Protein AF-A0A257JA59-F1 (afdb_monomer_lite)

Secondary structure (DSSP, 8-state):
-EEEEEEEEEEBHHHHHHHHSEEEPTT-SS-EEES-HHHHHTT------SSTT-S-HHHHHHHEEEEEEEEEEEEEEEEEEEEEEEEE-STTPPEEEEEEEEEEEEEEEEEE--HHHHTT-BTTSPPPPPEEEEEEEEEEEEEEEEEEEESSSSSEEEEEEEEEEEEE-

Sequence (169 aa):
TTNTNIQQGNIARSRFINALTVEFVPGSTTQLRCVDAAARGAGCVPLNIFGTGLADPAALRYLAIQATNINTSELTNAVASINGELFTLGFGADDVGFAFGAEYRKMNSAFIPDTFLASGDVLGFNAGLPTTGGYDVKEVFGEVRVPVIEDGIVHALEFNGAFRFSDYS

Radius of gyration: 32.73 Å; chains: 1; bounding box: 51×24×101 Å

pLDDT: mean 93.01, std 6.07, range [68.94, 98.25]

Foldseek 3Di:
DKDKDKDWPWFFQVLVVQLQQWDDDVPDPPDIDRPDPVSVVLQRHHADPPDPPPGDVSNSVSGIDMWMKMKDKDKDKDKDKDWDFDAAPDQPWDTKIKMKIKMKMKMKMKIGTDPCLQVCRGPPHHRDDIDIDMKMKIKIKMKIKAWDDDDDVDHTDIDIDIDMDMDMD

Structure (mmCIF, N/CA/C/O backbone):
data_AF-A0A257JA59-F1
#
_entry.id   AF-A0A257JA59-F1
#
loop_
_atom_site.group_PDB
_atom_site.id
_atom_site.type_symbol
_atom_site.label_atom_id
_atom_site.label_alt_id
_atom_site.label_comp_id
_atom_site.label_asym_id
_atom_site.label_entity_id
_atom_site.label_seq_id
_atom_site.pdbx_PDB_ins_code
_atom_site.Cartn_x
_atom_site.Cartn_y
_atom_site.Cartn_z
_atom_site.occupancy
_atom_site.B_iso_or_equiv
_atom_site.auth_seq_id
_atom_site.auth_comp_id
_atom_site.auth_asym_id
_atom_site.auth_atom_id
_atom_site.pdbx_PDB_model_num
ATOM 1 N N . THR A 1 1 ? -2.594 9.250 7.435 1.00 82.75 1 THR A N 1
ATOM 2 C CA . THR A 1 1 ? -1.177 8.917 7.187 1.00 82.75 1 THR A CA 1
ATOM 3 C C . THR A 1 1 ? -1.000 8.434 5.767 1.00 82.75 1 THR A C 1
ATOM 5 O O . THR A 1 1 ? -1.755 7.591 5.303 1.00 82.75 1 THR A O 1
ATOM 8 N N . THR A 1 2 ? 0.006 8.964 5.079 1.00 87.56 2 THR A N 1
ATOM 9 C CA . THR A 1 2 ? 0.374 8.539 3.724 1.00 87.56 2 THR A CA 1
ATOM 10 C C . THR A 1 2 ? 1.762 7.929 3.785 1.00 87.56 2 THR A C 1
ATOM 12 O O . THR A 1 2 ? 2.676 8.536 4.339 1.00 87.56 2 THR A O 1
ATOM 15 N N . ASN A 1 3 ? 1.910 6.723 3.254 1.00 87.12 3 ASN A N 1
ATOM 16 C CA . ASN A 1 3 ? 3.173 6.016 3.139 1.00 87.12 3 ASN A CA 1
ATOM 17 C C . ASN A 1 3 ? 3.512 5.852 1.654 1.00 87.12 3 ASN A C 1
ATOM 19 O O . ASN A 1 3 ? 2.720 5.309 0.885 1.00 87.12 3 ASN A O 1
ATOM 23 N N . THR A 1 4 ? 4.692 6.315 1.259 1.00 91.69 4 THR A N 1
ATOM 24 C CA . THR A 1 4 ? 5.192 6.164 -0.108 1.00 91.69 4 THR A CA 1
ATOM 25 C C . THR A 1 4 ? 6.240 5.062 -0.127 1.00 91.69 4 THR A C 1
ATOM 27 O O . THR A 1 4 ? 7.297 5.190 0.490 1.00 91.69 4 THR A O 1
ATOM 30 N N . ASN A 1 5 ? 5.964 3.986 -0.857 1.00 89.38 5 ASN A N 1
ATOM 31 C CA . ASN A 1 5 ? 6.891 2.886 -1.063 1.00 89.38 5 ASN A CA 1
ATOM 32 C C . ASN A 1 5 ? 7.639 3.089 -2.383 1.00 89.38 5 ASN A C 1
ATOM 34 O O . ASN A 1 5 ? 7.064 2.974 -3.464 1.00 89.38 5 ASN A O 1
ATOM 38 N N . ILE A 1 6 ? 8.929 3.395 -2.279 1.00 90.81 6 ILE A N 1
ATOM 39 C CA . ILE A 1 6 ? 9.818 3.584 -3.422 1.00 90.81 6 ILE A CA 1
ATOM 40 C C . ILE A 1 6 ? 10.687 2.336 -3.561 1.00 90.81 6 ILE A C 1
ATOM 42 O O . ILE A 1 6 ? 11.454 2.011 -2.657 1.00 90.81 6 ILE A O 1
ATOM 46 N N . GLN A 1 7 ? 10.596 1.661 -4.703 1.00 87.06 7 GLN A N 1
ATOM 47 C CA . GLN A 1 7 ? 11.381 0.473 -5.023 1.00 87.06 7 GLN A CA 1
ATOM 48 C C . GLN A 1 7 ? 12.397 0.805 -6.110 1.00 87.06 7 GLN A C 1
ATOM 50 O O . GLN A 1 7 ? 12.046 1.266 -7.198 1.00 87.06 7 GLN A O 1
ATOM 55 N N . GLN A 1 8 ? 13.668 0.571 -5.802 1.00 88.69 8 GLN A N 1
ATOM 56 C CA . GLN A 1 8 ? 14.785 0.753 -6.722 1.00 88.69 8 GLN A CA 1
ATOM 57 C C . GLN A 1 8 ? 15.330 -0.604 -7.171 1.00 88.69 8 GLN A C 1
ATOM 59 O O . GLN A 1 8 ? 15.176 -1.604 -6.476 1.00 88.69 8 GLN A O 1
ATOM 64 N N . GLY A 1 9 ? 15.983 -0.630 -8.333 1.00 86.88 9 GLY A N 1
ATOM 65 C CA . GLY A 1 9 ? 16.565 -1.855 -8.897 1.00 86.88 9 GLY A CA 1
ATOM 66 C C . GLY A 1 9 ? 15.563 -2.750 -9.631 1.00 86.88 9 GLY A C 1
ATOM 67 O O . GLY A 1 9 ? 15.942 -3.811 -10.118 1.00 86.88 9 GLY A O 1
ATOM 68 N N . ASN A 1 10 ? 14.310 -2.312 -9.756 1.00 94.50 10 ASN A N 1
ATOM 69 C CA . ASN A 1 10 ? 13.307 -2.982 -10.572 1.00 94.50 10 ASN A CA 1
ATOM 70 C C . ASN A 1 10 ? 13.670 -2.890 -12.058 1.00 94.50 10 ASN A C 1
ATOM 72 O O . ASN A 1 10 ? 14.242 -1.896 -12.506 1.00 94.50 10 ASN A O 1
ATOM 76 N N . ILE A 1 11 ? 13.311 -3.915 -12.830 1.00 94.94 11 ILE A N 1
ATOM 77 C CA . ILE A 1 11 ? 13.548 -3.962 -14.276 1.00 94.94 11 ILE A CA 1
ATOM 78 C C . ILE A 1 11 ? 12.210 -3.919 -15.006 1.00 94.94 11 ILE A C 1
ATOM 80 O O . ILE A 1 11 ? 11.319 -4.715 -14.712 1.00 94.94 11 ILE A O 1
ATOM 84 N N . ALA A 1 12 ? 12.091 -3.022 -15.984 1.00 96.44 12 ALA A N 1
ATOM 85 C CA . ALA A 1 12 ? 10.930 -2.973 -16.864 1.00 96.44 12 ALA A CA 1
ATOM 86 C C . ALA A 1 12 ? 10.980 -4.094 -17.915 1.00 96.44 12 ALA A C 1
ATOM 88 O O . ALA A 1 12 ? 11.948 -4.209 -18.672 1.00 96.44 12 ALA A O 1
ATOM 89 N N . ARG A 1 13 ? 9.915 -4.889 -18.010 1.00 96.00 13 ARG A N 1
ATOM 90 C CA . ARG A 1 13 ? 9.728 -5.974 -18.977 1.00 96.00 13 ARG A CA 1
ATOM 91 C C . ARG A 1 13 ? 9.765 -5.443 -20.402 1.00 96.00 13 ARG A C 1
ATOM 93 O O . ARG A 1 13 ? 10.436 -6.020 -21.253 1.00 96.00 13 ARG A O 1
ATOM 100 N N . SER A 1 14 ? 9.070 -4.342 -20.655 1.00 96.06 14 SER A N 1
ATOM 101 C CA . SER A 1 14 ? 9.013 -3.644 -21.936 1.00 96.06 14 SER A CA 1
ATOM 102 C C . SER A 1 14 ? 10.410 -3.221 -22.396 1.00 96.06 14 SER A C 1
ATOM 104 O O . SER A 1 14 ? 10.840 -3.557 -23.499 1.00 96.06 14 SER A O 1
ATOM 106 N N . ARG A 1 15 ? 11.171 -2.566 -21.512 1.00 96.56 15 ARG A N 1
ATOM 107 C CA . ARG A 1 15 ? 12.551 -2.141 -21.774 1.00 96.56 15 ARG A CA 1
ATOM 108 C C . ARG A 1 15 ? 13.486 -3.329 -21.970 1.00 96.56 15 ARG A C 1
ATOM 110 O O . ARG A 1 15 ? 14.331 -3.290 -22.859 1.00 96.56 15 ARG A O 1
ATOM 117 N N . PHE A 1 16 ? 13.305 -4.398 -21.199 1.00 96.00 16 PHE A N 1
ATOM 118 C CA . PHE A 1 16 ? 14.065 -5.636 -21.352 1.00 96.00 16 PHE A CA 1
ATOM 119 C C . PHE A 1 16 ? 13.862 -6.274 -22.725 1.00 96.00 16 PHE A C 1
ATOM 121 O O . PHE A 1 16 ? 14.837 -6.567 -23.413 1.00 96.00 16 PHE A O 1
ATOM 128 N N . ILE A 1 17 ? 12.613 -6.406 -23.172 1.00 96.44 17 ILE A N 1
ATOM 129 C CA . ILE A 1 17 ? 12.298 -6.927 -24.508 1.00 96.44 17 ILE A CA 1
ATOM 130 C C . ILE A 1 17 ? 12.896 -6.025 -25.597 1.00 96.44 17 ILE A C 1
ATOM 132 O O . ILE A 1 17 ? 13.515 -6.534 -26.531 1.00 96.44 17 ILE A O 1
ATOM 136 N N . ASN A 1 18 ? 12.787 -4.700 -25.462 1.00 97.38 18 ASN A N 1
ATOM 137 C CA . ASN A 1 18 ? 13.362 -3.756 -26.425 1.00 97.38 18 ASN A CA 1
ATOM 138 C C . ASN A 1 18 ? 14.889 -3.870 -26.525 1.00 97.38 18 ASN A C 1
ATOM 140 O O . ASN A 1 18 ? 15.432 -3.824 -27.625 1.00 97.38 18 ASN A O 1
ATOM 144 N N . ALA A 1 19 ? 15.577 -4.049 -25.395 1.00 96.62 19 ALA A N 1
ATOM 145 C CA . ALA A 1 19 ? 17.033 -4.170 -25.353 1.00 96.62 19 ALA A CA 1
ATOM 146 C C . ALA A 1 19 ? 17.547 -5.507 -25.916 1.00 96.62 19 ALA A C 1
ATOM 148 O O . ALA A 1 19 ? 18.685 -5.574 -26.379 1.00 96.62 19 ALA A O 1
ATOM 149 N N . LEU A 1 20 ? 16.722 -6.560 -25.896 1.00 95.69 20 LEU A N 1
ATOM 150 C CA . LEU A 1 20 ? 17.019 -7.850 -26.531 1.00 95.69 20 LEU A CA 1
ATOM 151 C C . LEU A 1 20 ? 16.641 -7.895 -28.016 1.00 95.69 20 LEU A C 1
ATOM 153 O O . LEU A 1 20 ? 17.196 -8.689 -28.775 1.00 95.69 20 LEU A O 1
ATOM 157 N N . THR A 1 21 ? 15.698 -7.055 -28.439 1.00 96.62 21 THR A N 1
ATOM 158 C CA . THR A 1 21 ? 15.215 -7.010 -29.821 1.00 96.62 21 THR A CA 1
ATOM 159 C C . THR A 1 21 ? 16.078 -6.050 -30.634 1.00 96.62 21 THR A C 1
ATOM 161 O O . THR A 1 21 ? 15.811 -4.847 -30.707 1.00 96.62 21 THR A O 1
ATOM 164 N N . VAL A 1 22 ? 17.141 -6.586 -31.235 1.00 95.94 22 VAL A N 1
ATOM 165 C CA . VAL A 1 22 ? 18.207 -5.803 -31.878 1.00 95.94 22 VAL A CA 1
ATOM 166 C C . VAL A 1 22 ? 18.371 -6.123 -33.363 1.00 95.94 22 VAL A C 1
ATOM 168 O O . VAL A 1 22 ? 18.118 -7.237 -33.812 1.00 95.94 22 VAL A O 1
ATOM 171 N N . GLU A 1 23 ? 18.834 -5.134 -34.121 1.00 95.50 23 GLU A N 1
ATOM 172 C CA . GLU A 1 23 ? 19.224 -5.246 -35.527 1.00 95.50 23 GLU A CA 1
ATOM 173 C C . GLU A 1 23 ? 20.582 -4.579 -35.760 1.00 95.50 23 GLU A C 1
ATOM 175 O O . GLU A 1 23 ? 21.031 -3.750 -34.962 1.00 95.50 23 GLU A O 1
ATOM 180 N N . PHE A 1 24 ? 21.233 -4.903 -36.876 1.00 96.62 24 PHE A N 1
ATOM 181 C CA . PHE A 1 24 ? 22.422 -4.172 -37.292 1.00 96.62 24 PHE A CA 1
ATOM 182 C C . PHE A 1 24 ? 22.070 -2.741 -37.692 1.00 96.62 24 PHE A C 1
ATOM 184 O O . PHE A 1 24 ? 21.069 -2.478 -38.363 1.00 96.62 24 PHE A O 1
ATOM 191 N N . VAL A 1 25 ? 22.934 -1.801 -37.316 1.00 95.00 25 VAL A N 1
ATOM 192 C CA . VAL A 1 25 ? 22.886 -0.451 -37.876 1.00 95.00 25 VAL A CA 1
ATOM 193 C C . VAL A 1 25 ? 23.070 -0.561 -39.402 1.00 95.00 25 VAL A C 1
ATOM 195 O O . VAL A 1 25 ? 23.978 -1.270 -39.837 1.00 95.00 25 VAL A O 1
ATOM 198 N N . PRO A 1 26 ? 22.257 0.118 -40.236 1.00 94.44 26 PRO A N 1
ATOM 199 C CA . PRO A 1 26 ? 22.386 0.067 -41.688 1.00 94.44 26 PRO A CA 1
ATOM 200 C C . PRO A 1 26 ? 23.816 0.370 -42.143 1.00 94.44 26 PRO A C 1
ATOM 202 O O . PRO A 1 26 ? 24.377 1.405 -41.789 1.00 94.44 26 PRO A O 1
ATOM 205 N N . GLY A 1 27 ? 24.404 -0.547 -42.915 1.00 92.94 27 GLY A N 1
ATOM 206 C CA . GLY A 1 27 ? 25.790 -0.448 -43.384 1.00 92.94 27 GLY A CA 1
ATOM 207 C C . GLY A 1 27 ? 26.855 -0.922 -42.385 1.00 92.94 27 GLY A C 1
ATOM 208 O O . GLY A 1 27 ? 28.036 -0.888 -42.716 1.00 92.94 27 GLY A O 1
ATOM 209 N N . SER A 1 28 ? 26.469 -1.393 -41.196 1.00 93.06 28 SER A N 1
ATOM 210 C CA . SER A 1 28 ? 27.371 -2.008 -40.220 1.00 93.06 28 SER A CA 1
ATOM 211 C C . SER A 1 28 ? 27.168 -3.519 -40.143 1.00 93.06 28 SER A C 1
ATOM 213 O O . SER A 1 28 ? 26.048 -4.013 -40.227 1.00 93.06 28 SER A O 1
ATOM 215 N N . THR A 1 29 ? 28.256 -4.257 -39.929 1.00 90.31 29 THR A N 1
ATOM 216 C CA . THR A 1 29 ? 28.242 -5.701 -39.638 1.00 90.31 29 THR A CA 1
ATOM 217 C C . THR A 1 29 ? 28.578 -6.014 -38.180 1.00 90.31 29 THR A C 1
ATOM 219 O O . THR A 1 29 ? 28.624 -7.178 -37.795 1.00 90.31 29 THR A O 1
ATOM 222 N N . THR A 1 30 ? 28.844 -4.990 -37.363 1.00 90.25 30 THR A N 1
ATOM 223 C CA . THR A 1 30 ? 29.343 -5.149 -35.986 1.00 90.25 30 THR A CA 1
ATOM 224 C C . THR A 1 30 ? 28.584 -4.315 -34.962 1.00 90.25 30 THR A C 1
ATOM 226 O O . THR A 1 30 ? 28.594 -4.654 -33.783 1.00 90.25 30 THR A O 1
ATOM 229 N N . GLN A 1 31 ? 27.910 -3.241 -35.381 1.00 91.94 31 GLN A N 1
ATOM 230 C CA . GLN A 1 31 ? 27.138 -2.387 -34.484 1.00 91.94 31 GLN A CA 1
ATOM 231 C C . GLN A 1 31 ? 25.670 -2.791 -34.483 1.00 91.94 31 GLN A C 1
ATOM 233 O O . GLN A 1 31 ? 25.016 -2.818 -35.529 1.00 91.94 31 GLN A O 1
ATOM 238 N N . LEU A 1 32 ? 25.155 -3.049 -33.285 1.00 94.00 32 LEU A N 1
ATOM 239 C CA . LEU A 1 32 ? 23.753 -3.353 -33.039 1.00 94.00 32 LEU A CA 1
ATOM 240 C C . LEU A 1 32 ? 23.019 -2.116 -32.520 1.00 94.00 32 LEU A C 1
ATOM 242 O O . LEU A 1 32 ? 23.596 -1.266 -31.841 1.00 94.00 32 LEU A O 1
ATOM 246 N N . ARG A 1 33 ? 21.722 -2.043 -32.806 1.00 95.00 33 ARG A N 1
ATOM 247 C CA . ARG A 1 33 ? 20.785 -1.076 -32.228 1.00 95.00 33 ARG A CA 1
ATOM 248 C C . ARG A 1 33 ? 19.468 -1.767 -31.896 1.00 95.00 33 ARG A C 1
ATOM 250 O O . ARG A 1 33 ? 19.133 -2.768 -32.521 1.00 95.00 33 ARG A O 1
ATOM 257 N N . CYS A 1 34 ? 18.701 -1.220 -30.957 1.00 97.31 34 CYS A N 1
ATOM 258 C CA . CYS A 1 34 ? 17.333 -1.689 -30.734 1.00 97.31 34 CYS A CA 1
ATOM 259 C C . CYS A 1 34 ? 16.483 -1.446 -31.994 1.00 97.31 34 CYS A C 1
ATOM 261 O O . CYS A 1 34 ? 16.607 -0.393 -32.629 1.00 97.31 34 CYS A O 1
ATOM 263 N N . VAL A 1 35 ? 15.623 -2.403 -32.346 1.00 97.75 35 VAL A N 1
ATOM 264 C CA . VAL A 1 35 ? 14.777 -2.330 -33.553 1.00 97.75 35 VAL A CA 1
ATOM 265 C C . VAL A 1 35 ? 13.788 -1.165 -33.457 1.00 97.75 35 VAL A C 1
ATOM 267 O O . VAL A 1 35 ? 13.700 -0.327 -34.359 1.00 97.75 35 VAL A O 1
ATOM 270 N N . ASP A 1 36 ? 13.080 -1.066 -32.331 1.00 97.00 36 ASP A N 1
ATOM 271 C CA . ASP A 1 36 ? 12.036 -0.064 -32.131 1.00 97.00 36 ASP A CA 1
ATOM 272 C C . ASP A 1 36 ? 12.611 1.366 -32.083 1.00 97.00 36 ASP A C 1
ATOM 274 O O . ASP A 1 36 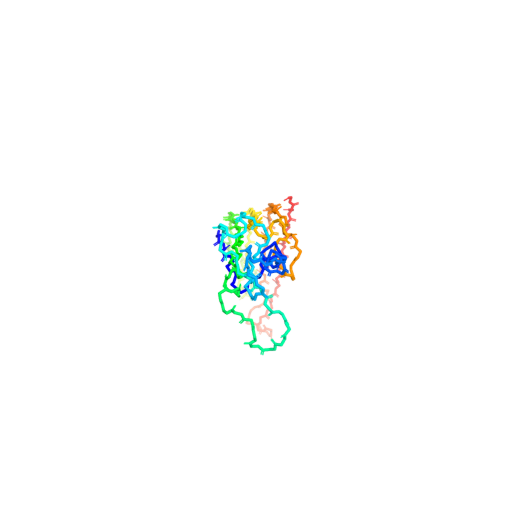? 13.514 1.693 -31.304 1.00 97.00 36 ASP A O 1
ATOM 278 N N . ALA A 1 37 ? 12.092 2.239 -32.950 1.00 95.75 37 ALA A N 1
ATOM 279 C CA . ALA A 1 37 ? 12.563 3.614 -33.072 1.00 95.75 37 ALA A CA 1
ATOM 280 C C . ALA A 1 37 ? 12.203 4.483 -31.855 1.00 95.75 37 ALA A C 1
ATOM 282 O O . ALA A 1 37 ? 13.002 5.339 -31.470 1.00 95.75 37 ALA A O 1
ATOM 283 N N . ALA A 1 38 ? 11.042 4.258 -31.234 1.00 96.75 38 ALA A N 1
ATOM 284 C CA . ALA A 1 38 ? 10.624 4.980 -30.037 1.00 96.75 38 ALA A CA 1
ATOM 285 C C . ALA A 1 38 ? 11.458 4.551 -28.823 1.00 96.75 38 ALA A C 1
ATOM 287 O O . ALA A 1 38 ? 11.905 5.401 -28.056 1.00 96.75 38 ALA A O 1
ATOM 288 N N . ALA A 1 39 ? 11.767 3.258 -28.693 1.00 96.19 39 ALA A N 1
ATOM 289 C CA . ALA A 1 39 ? 12.664 2.734 -27.673 1.00 96.19 39 ALA A CA 1
ATOM 290 C C . ALA A 1 39 ? 14.066 3.338 -27.806 1.00 96.19 39 ALA A C 1
ATOM 292 O O . ALA A 1 39 ? 14.644 3.757 -26.804 1.00 96.19 39 ALA A O 1
ATOM 293 N N . ARG A 1 40 ? 14.595 3.457 -29.034 1.00 95.88 40 ARG A N 1
ATOM 294 C CA . ARG A 1 40 ? 15.852 4.183 -29.294 1.00 95.88 40 ARG A CA 1
ATOM 295 C C . ARG A 1 40 ? 15.766 5.646 -28.858 1.00 95.88 40 ARG A C 1
ATOM 297 O O . ARG A 1 40 ? 16.666 6.116 -28.169 1.00 95.88 40 ARG A O 1
ATOM 304 N N . GLY A 1 41 ? 14.679 6.340 -29.200 1.00 95.75 41 GLY A N 1
ATOM 305 C CA . GLY A 1 41 ? 14.422 7.713 -28.745 1.00 95.75 41 GLY A CA 1
ATOM 306 C C . GLY A 1 41 ? 14.330 7.846 -27.219 1.00 95.75 41 GLY A C 1
ATOM 307 O O . GLY A 1 41 ? 14.731 8.864 -26.666 1.00 95.75 41 GLY A O 1
ATOM 308 N N . ALA A 1 42 ? 13.879 6.793 -26.536 1.00 94.62 42 ALA A N 1
ATOM 309 C CA . ALA A 1 42 ? 13.820 6.688 -25.080 1.00 94.62 42 ALA A CA 1
ATOM 310 C C . ALA A 1 42 ? 15.127 6.177 -24.431 1.00 94.62 42 ALA A C 1
ATOM 312 O O . ALA A 1 42 ? 15.141 5.897 -23.233 1.00 94.62 42 ALA A O 1
ATOM 313 N N . GLY A 1 43 ? 16.219 6.040 -25.195 1.00 95.38 43 GLY A N 1
ATOM 314 C CA . GLY A 1 43 ? 17.540 5.662 -24.679 1.00 95.38 43 GLY A CA 1
ATOM 315 C C . GLY A 1 43 ? 17.834 4.159 -24.638 1.00 95.38 43 GLY A C 1
ATOM 316 O O . GLY A 1 43 ? 18.685 3.741 -23.857 1.00 95.38 43 GLY A O 1
ATOM 317 N N . CYS A 1 44 ? 17.151 3.340 -25.444 1.00 97.25 44 CYS A N 1
ATOM 318 C CA . CYS A 1 44 ? 17.419 1.902 -25.523 1.00 97.25 44 CYS A CA 1
ATOM 319 C C . CYS A 1 44 ? 18.849 1.605 -25.989 1.00 97.25 44 CYS A C 1
ATOM 321 O O . CYS A 1 44 ? 19.290 2.095 -27.032 1.00 97.25 44 CYS A O 1
ATOM 323 N N . VAL A 1 45 ? 19.535 0.745 -25.236 1.00 96.00 45 VAL A N 1
ATOM 324 C CA . VAL A 1 45 ? 20.867 0.221 -25.555 1.00 96.00 45 VAL A CA 1
ATOM 325 C C . VAL A 1 45 ? 20.775 -1.307 -25.644 1.00 96.00 45 VAL A C 1
ATOM 327 O O . VAL A 1 45 ? 20.197 -1.910 -24.736 1.00 96.00 45 VAL A O 1
ATOM 330 N N . PRO A 1 46 ? 21.321 -1.939 -26.703 1.00 95.56 46 PRO A N 1
ATOM 331 C CA . PRO A 1 46 ? 21.397 -3.394 -26.820 1.00 95.56 46 PRO A CA 1
ATOM 332 C C . PRO A 1 46 ? 21.951 -4.070 -25.562 1.00 95.56 46 PRO A C 1
ATOM 334 O O . PRO A 1 46 ? 23.016 -3.699 -25.066 1.00 95.56 46 PRO A O 1
ATOM 337 N N . LEU A 1 47 ? 21.249 -5.089 -25.067 1.00 95.06 47 LEU A N 1
ATOM 338 C CA . LEU A 1 47 ? 21.672 -5.870 -23.908 1.00 95.06 47 LEU A CA 1
ATOM 339 C C . LEU A 1 47 ? 22.337 -7.173 -24.354 1.00 95.06 47 LEU A C 1
ATOM 341 O O . LEU A 1 47 ? 21.710 -8.008 -25.004 1.00 95.06 47 LEU A O 1
ATOM 345 N N . ASN A 1 48 ? 23.579 -7.393 -23.922 1.00 92.12 48 ASN A N 1
ATOM 346 C CA . ASN A 1 48 ? 24.207 -8.708 -23.998 1.00 92.12 48 ASN A CA 1
ATOM 347 C C . ASN A 1 48 ? 23.922 -9.507 -22.717 1.00 92.12 48 ASN A C 1
ATOM 349 O O . ASN A 1 48 ? 24.372 -9.130 -21.636 1.00 92.12 48 ASN A O 1
ATOM 353 N N . ILE A 1 49 ? 23.193 -10.615 -22.849 1.00 90.69 49 ILE A N 1
ATOM 354 C CA . ILE A 1 49 ? 22.853 -11.525 -21.740 1.00 90.69 49 ILE A CA 1
ATOM 355 C C . ILE A 1 49 ? 23.800 -12.724 -21.623 1.00 90.69 49 ILE A C 1
ATOM 357 O O . ILE A 1 49 ? 23.705 -13.498 -20.671 1.00 90.69 49 ILE A O 1
ATOM 361 N N . PHE A 1 50 ? 24.698 -12.911 -22.589 1.00 89.12 50 PHE A N 1
ATOM 362 C CA . PHE A 1 50 ? 25.566 -14.078 -22.656 1.00 89.12 50 PHE A CA 1
ATOM 363 C C . PHE A 1 50 ? 26.899 -13.772 -21.985 1.00 89.12 50 PHE A C 1
ATOM 365 O O . PHE A 1 50 ? 27.812 -13.252 -22.616 1.00 89.12 50 PHE A O 1
ATOM 372 N N . GLY A 1 51 ? 27.006 -14.128 -20.706 1.00 81.25 51 GLY A N 1
ATOM 373 C CA . GLY A 1 51 ? 28.242 -14.041 -19.930 1.00 81.25 51 GLY A CA 1
ATOM 374 C C . GLY A 1 51 ? 28.215 -12.954 -18.858 1.00 81.25 51 GLY A C 1
ATOM 375 O O . GLY A 1 51 ? 27.747 -11.833 -19.061 1.00 81.25 51 GLY A O 1
ATOM 376 N N . THR A 1 52 ? 28.735 -13.298 -17.684 1.00 82.62 52 THR A N 1
ATOM 377 C CA . THR A 1 52 ? 28.790 -12.400 -16.528 1.00 82.62 52 THR A CA 1
ATOM 378 C C . THR A 1 52 ? 29.722 -11.222 -16.802 1.00 82.62 52 THR A C 1
ATOM 380 O O . THR A 1 52 ? 30.846 -11.408 -17.259 1.00 82.62 52 THR A O 1
ATOM 383 N N . GLY A 1 53 ? 29.265 -10.004 -16.504 1.00 81.44 53 GLY A N 1
ATOM 384 C CA . GLY A 1 53 ? 30.061 -8.781 -16.663 1.00 81.44 53 GLY A CA 1
ATOM 385 C C . GLY A 1 53 ? 30.182 -8.264 -18.101 1.00 81.44 53 GLY A C 1
ATOM 386 O O . GLY A 1 53 ? 30.831 -7.246 -18.312 1.00 81.44 53 GLY A O 1
ATOM 387 N N . LEU A 1 54 ? 29.546 -8.924 -19.077 1.00 85.00 54 LEU A N 1
ATOM 38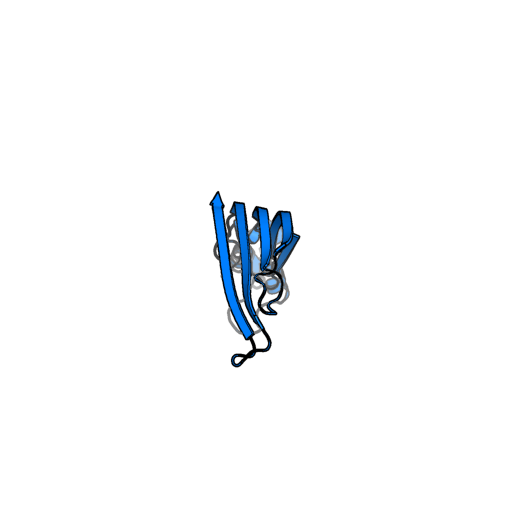8 C CA . LEU A 1 54 ? 29.542 -8.485 -20.478 1.00 85.00 54 LEU A CA 1
ATOM 389 C C . LEU A 1 54 ? 28.376 -7.545 -20.822 1.00 85.00 54 LEU A C 1
ATOM 391 O O . LEU A 1 54 ? 28.328 -7.007 -21.928 1.00 85.00 54 LEU A O 1
ATOM 395 N N . ALA A 1 55 ? 27.440 -7.344 -19.892 1.00 89.25 55 ALA A N 1
ATOM 396 C CA . ALA A 1 55 ? 26.344 -6.399 -20.054 1.00 89.25 55 ALA A CA 1
ATOM 397 C C . ALA A 1 55 ? 26.849 -4.956 -19.908 1.00 89.25 55 ALA A C 1
ATOM 399 O O . ALA A 1 55 ? 27.453 -4.598 -18.896 1.00 89.25 55 ALA A O 1
ATOM 400 N N . ASP A 1 56 ? 26.553 -4.120 -20.903 1.00 91.31 56 ASP A N 1
ATOM 401 C CA . ASP A 1 56 ? 26.865 -2.693 -20.864 1.00 91.31 56 ASP A CA 1
ATOM 402 C C . ASP A 1 56 ? 26.116 -2.011 -19.694 1.00 91.31 56 ASP A C 1
ATOM 404 O O . ASP A 1 56 ? 24.882 -2.105 -19.616 1.00 91.31 56 ASP A O 1
ATOM 408 N N . PRO A 1 57 ? 26.807 -1.279 -18.798 1.00 92.31 57 PRO A N 1
ATOM 409 C CA . PRO A 1 57 ? 26.166 -0.484 -17.752 1.00 92.31 57 PRO A CA 1
ATOM 410 C C . PRO A 1 57 ? 25.099 0.498 -18.267 1.00 92.31 57 PRO A C 1
ATOM 412 O O . PRO A 1 57 ? 24.151 0.816 -17.548 1.00 92.31 57 PRO A O 1
ATOM 415 N N . ALA A 1 58 ? 25.218 1.002 -19.498 1.00 93.19 58 ALA A N 1
ATOM 416 C CA . ALA A 1 58 ? 24.204 1.841 -20.128 1.00 93.19 58 ALA A CA 1
ATOM 417 C C . ALA A 1 58 ? 22.914 1.064 -20.433 1.00 93.19 58 ALA A C 1
ATOM 419 O O . ALA A 1 58 ? 21.832 1.580 -20.152 1.00 93.19 58 ALA A O 1
ATOM 420 N N . ALA A 1 59 ? 23.019 -0.183 -20.905 1.00 94.12 59 ALA A N 1
ATOM 421 C CA . ALA A 1 59 ? 21.863 -1.063 -21.065 1.00 94.12 59 ALA A CA 1
ATOM 422 C C . ALA A 1 59 ? 21.215 -1.348 -19.707 1.00 94.12 59 ALA A C 1
ATOM 424 O O . ALA A 1 59 ? 20.014 -1.154 -19.556 1.00 94.12 59 ALA A O 1
ATOM 425 N N . LEU A 1 60 ? 21.999 -1.682 -18.678 1.00 93.56 60 LEU A N 1
ATOM 426 C CA . LEU A 1 60 ? 21.465 -1.918 -17.330 1.00 93.56 60 LEU A CA 1
ATOM 427 C C . LEU A 1 60 ? 20.723 -0.697 -16.759 1.00 93.56 60 LEU A C 1
ATOM 429 O O . LEU A 1 60 ? 19.654 -0.848 -16.171 1.00 93.56 60 LEU A O 1
ATOM 433 N N . ARG A 1 61 ? 21.237 0.520 -16.978 1.00 94.50 61 ARG A N 1
ATOM 434 C CA . ARG A 1 61 ? 20.550 1.761 -16.575 1.00 94.50 61 ARG A CA 1
ATOM 435 C C . ARG A 1 61 ? 19.259 2.010 -17.348 1.00 94.50 61 ARG A C 1
ATOM 437 O O . ARG A 1 61 ? 18.310 2.507 -16.757 1.00 94.50 61 ARG A O 1
ATOM 444 N N . TYR A 1 62 ? 19.213 1.677 -18.638 1.00 94.88 62 TYR A N 1
ATOM 445 C CA . TYR A 1 62 ? 17.983 1.776 -19.427 1.00 94.88 62 TYR A CA 1
ATOM 446 C C . TYR A 1 62 ? 16.899 0.844 -18.872 1.00 94.88 62 TYR A C 1
ATOM 448 O O . TYR A 1 62 ? 15.751 1.251 -18.706 1.00 94.88 62 TYR A O 1
ATOM 456 N N . LEU A 1 63 ? 17.275 -0.390 -18.540 1.00 95.38 63 LEU A N 1
ATOM 457 C CA . LEU A 1 63 ? 16.377 -1.409 -17.996 1.00 95.38 63 LEU A CA 1
ATOM 458 C C . LEU A 1 63 ? 15.829 -1.0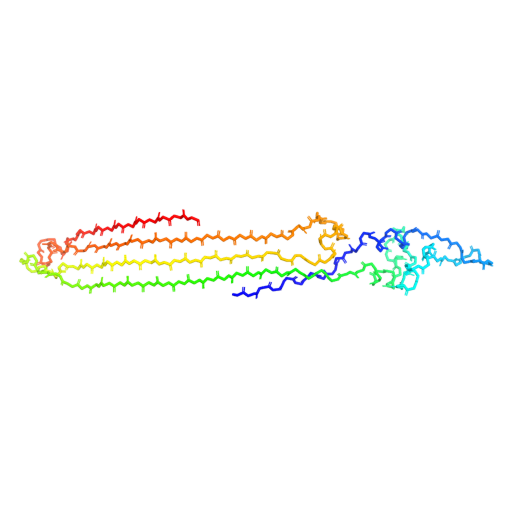53 -16.613 1.00 95.38 63 LEU A C 1
ATOM 460 O O . LEU A 1 63 ? 14.673 -1.364 -16.316 1.00 95.38 63 LEU A O 1
ATOM 464 N N . ALA A 1 64 ? 16.663 -0.420 -15.788 1.00 94.94 64 ALA A N 1
ATOM 465 C CA . ALA A 1 64 ? 16.317 -0.046 -14.431 1.00 94.94 64 ALA A CA 1
ATOM 466 C C . ALA A 1 64 ? 15.189 0.996 -14.403 1.00 94.94 64 ALA A C 1
ATOM 468 O O . ALA A 1 64 ? 15.222 2.029 -15.078 1.00 94.94 64 ALA A O 1
ATOM 469 N N . ILE A 1 65 ? 14.196 0.724 -13.567 1.00 94.56 65 ILE A N 1
ATOM 470 C CA . ILE A 1 65 ? 13.094 1.620 -13.246 1.00 94.56 65 ILE A CA 1
ATOM 471 C C . ILE A 1 65 ? 12.995 1.797 -11.735 1.00 94.56 65 ILE A C 1
ATOM 473 O O . ILE A 1 65 ? 13.465 0.977 -10.943 1.00 94.56 65 ILE A O 1
ATOM 477 N N . GLN A 1 66 ? 12.356 2.891 -11.345 1.00 93.75 66 GLN A N 1
ATOM 478 C CA . GLN A 1 66 ? 11.989 3.161 -9.968 1.00 93.75 66 GLN A CA 1
ATOM 479 C C . GLN A 1 66 ? 10.473 3.053 -9.867 1.00 93.75 66 GLN A C 1
ATOM 481 O O . GLN A 1 66 ? 9.771 3.925 -10.377 1.00 93.75 66 GLN A O 1
ATOM 486 N N . ALA A 1 67 ? 9.985 1.984 -9.237 1.00 92.81 67 ALA A N 1
ATOM 487 C CA . ALA A 1 67 ? 8.554 1.829 -9.023 1.00 92.81 67 ALA A CA 1
ATOM 488 C C . ALA A 1 67 ? 8.142 2.576 -7.746 1.00 92.81 67 ALA A C 1
ATOM 490 O O . ALA A 1 67 ? 8.792 2.424 -6.710 1.00 92.81 67 ALA A O 1
ATOM 491 N N . THR A 1 68 ? 7.096 3.394 -7.804 1.00 93.88 68 THR A N 1
ATOM 492 C CA . THR A 1 68 ? 6.637 4.222 -6.678 1.00 93.88 68 THR A CA 1
ATOM 493 C C . THR A 1 68 ? 5.169 3.973 -6.377 1.00 93.88 68 THR A C 1
ATOM 495 O O . THR A 1 68 ? 4.290 4.508 -7.037 1.00 93.88 68 THR A O 1
ATOM 498 N N . ASN A 1 69 ? 4.887 3.211 -5.330 1.00 94.31 69 ASN A N 1
ATOM 499 C CA . ASN A 1 69 ? 3.517 2.900 -4.935 1.00 94.31 69 ASN A CA 1
ATOM 500 C C . ASN A 1 69 ? 3.132 3.704 -3.694 1.00 94.31 69 ASN A C 1
ATOM 502 O O . ASN A 1 69 ? 3.937 3.869 -2.776 1.00 94.31 69 ASN A O 1
ATOM 506 N N . ILE A 1 70 ? 1.898 4.191 -3.640 1.00 95.31 70 ILE A N 1
ATOM 507 C CA . ILE A 1 70 ? 1.401 5.009 -2.532 1.00 95.31 70 ILE A CA 1
ATOM 508 C C . ILE A 1 70 ? 0.367 4.203 -1.754 1.00 95.31 70 ILE A C 1
ATOM 510 O O . ILE A 1 70 ? -0.567 3.655 -2.327 1.00 95.31 70 ILE A O 1
ATOM 514 N N . ASN A 1 71 ? 0.524 4.157 -0.436 1.00 95.50 71 ASN A N 1
ATOM 515 C CA . ASN A 1 71 ? -0.470 3.633 0.487 1.00 95.50 71 ASN A CA 1
ATOM 516 C C . ASN A 1 71 ? -1.002 4.779 1.342 1.00 95.50 71 ASN A C 1
ATOM 518 O O . ASN A 1 71 ? -0.230 5.489 1.988 1.00 95.50 71 ASN A O 1
ATOM 522 N N . THR A 1 72 ? -2.313 4.956 1.387 1.00 95.88 72 THR A N 1
ATOM 523 C CA . THR A 1 72 ? -2.960 5.888 2.311 1.00 95.88 72 THR A CA 1
ATOM 524 C C . THR A 1 72 ? -3.713 5.108 3.380 1.00 95.88 72 THR A C 1
ATOM 526 O O . THR A 1 72 ? -4.274 4.041 3.132 1.00 95.88 72 THR A O 1
ATOM 529 N N . SER A 1 73 ? -3.695 5.632 4.600 1.00 95.75 73 SER A N 1
ATOM 530 C CA . SER A 1 73 ? -4.476 5.140 5.729 1.00 95.75 73 SER A CA 1
ATOM 531 C C . SER A 1 73 ? -5.010 6.341 6.489 1.00 95.75 73 SER A C 1
ATOM 533 O O . SER A 1 73 ? -4.246 7.198 6.923 1.00 95.75 73 SER A O 1
ATOM 535 N N . GLU A 1 74 ? -6.313 6.411 6.683 1.00 96.00 74 GLU A N 1
ATOM 536 C CA . GLU A 1 74 ? -6.970 7.481 7.425 1.00 96.00 74 GLU A CA 1
ATOM 537 C C . GLU A 1 74 ? -7.735 6.871 8.588 1.00 96.00 74 GLU A C 1
ATOM 539 O O . GLU A 1 74 ? -8.453 5.890 8.409 1.00 96.00 74 GLU A O 1
ATOM 544 N N . LEU A 1 75 ? -7.551 7.445 9.776 1.00 96.38 75 LEU A N 1
ATOM 545 C CA . LEU A 1 75 ? -8.219 7.023 10.997 1.00 96.38 75 LEU A CA 1
ATOM 546 C C . LEU A 1 75 ? -8.931 8.229 11.598 1.00 96.38 75 LEU A C 1
ATOM 548 O O . LEU A 1 75 ? -8.303 9.246 11.886 1.00 96.38 75 LEU A O 1
ATOM 552 N N . THR A 1 76 ? -10.234 8.102 11.804 1.00 96.69 76 THR A N 1
ATOM 553 C CA . THR A 1 76 ? -11.011 9.009 12.650 1.00 96.69 76 THR A CA 1
ATOM 554 C C . THR A 1 76 ? -11.428 8.232 13.882 1.00 96.69 76 THR A C 1
ATOM 556 O O . THR A 1 76 ? -12.041 7.177 13.744 1.00 96.69 76 THR A O 1
ATOM 559 N N . ASN A 1 77 ? -11.079 8.731 15.066 1.00 97.50 77 ASN A N 1
ATOM 560 C CA . ASN A 1 77 ? -11.483 8.121 16.325 1.00 97.50 77 ASN A CA 1
ATOM 561 C C . ASN A 1 77 ? -12.102 9.173 17.245 1.00 97.50 77 ASN A C 1
ATOM 563 O O . ASN A 1 77 ? -11.530 10.249 17.429 1.00 97.50 77 ASN A O 1
ATOM 567 N N . ALA A 1 78 ? -13.258 8.850 17.808 1.00 97.88 78 ALA A N 1
ATOM 568 C CA . ALA A 1 78 ? -13.943 9.643 18.810 1.00 97.88 78 ALA A CA 1
ATOM 569 C C . ALA A 1 78 ? -14.348 8.724 19.962 1.00 97.88 78 ALA A C 1
ATOM 571 O O . ALA A 1 78 ? -15.093 7.767 19.765 1.00 97.88 78 ALA A O 1
ATOM 572 N N . VAL A 1 79 ? -13.866 9.036 21.164 1.00 97.88 79 VAL A N 1
ATOM 573 C CA . VAL A 1 79 ? -14.143 8.266 22.378 1.00 97.88 79 VAL A CA 1
ATOM 574 C C . VAL A 1 79 ? -14.767 9.193 23.408 1.00 97.88 79 VAL A C 1
ATOM 576 O O . VAL A 1 79 ? -14.272 10.298 23.635 1.00 97.88 79 VAL A O 1
ATOM 579 N N . ALA A 1 80 ? -15.841 8.731 24.035 1.00 98.06 80 ALA A N 1
ATOM 580 C CA . ALA A 1 80 ? -16.427 9.361 25.205 1.00 98.06 80 ALA A CA 1
ATOM 581 C C . ALA A 1 80 ? -16.485 8.330 26.329 1.00 98.06 80 ALA A C 1
ATOM 583 O O . ALA A 1 80 ? -17.010 7.235 26.136 1.00 98.06 80 ALA A O 1
ATOM 584 N N . SER A 1 81 ? -15.959 8.677 27.499 1.00 97.69 81 SER A N 1
ATOM 585 C CA . SER A 1 81 ? -15.966 7.797 28.663 1.00 97.69 81 SER A CA 1
ATOM 586 C C . SER A 1 81 ? -16.255 8.570 29.940 1.00 97.69 81 SER A C 1
ATOM 588 O O . SER A 1 81 ? -15.916 9.746 30.067 1.00 97.69 81 SER A O 1
ATOM 590 N N . ILE A 1 82 ? -16.866 7.875 30.888 1.00 97.62 82 ILE A N 1
ATOM 591 C CA . ILE A 1 82 ? -17.078 8.308 32.261 1.00 97.62 82 ILE A CA 1
ATOM 592 C C . ILE A 1 82 ? -16.575 7.208 33.188 1.00 97.62 82 ILE A C 1
ATOM 594 O O . ILE A 1 82 ? -16.787 6.025 32.933 1.00 97.62 82 ILE A O 1
ATOM 598 N N . ASN A 1 83 ? -15.903 7.594 34.260 1.00 97.31 83 ASN A N 1
ATOM 599 C CA . ASN A 1 83 ? -15.400 6.677 35.267 1.00 97.31 83 ASN A CA 1
ATOM 600 C C . ASN A 1 83 ? -15.447 7.341 36.639 1.00 97.31 83 ASN A C 1
ATOM 602 O O . ASN A 1 83 ? -15.478 8.569 36.743 1.00 97.31 83 ASN A O 1
ATOM 606 N N . GLY A 1 84 ? -15.445 6.522 37.681 1.00 95.31 84 GLY A N 1
ATOM 607 C CA . GLY A 1 84 ? -15.459 7.000 39.052 1.00 95.31 84 GLY A CA 1
ATOM 608 C C . GLY A 1 84 ? -15.745 5.893 40.050 1.00 95.31 84 GLY A C 1
ATOM 609 O O . GLY A 1 84 ? -15.678 4.705 39.736 1.00 95.31 84 GLY A O 1
ATOM 610 N N . GLU A 1 85 ? -16.083 6.323 41.253 1.00 95.31 85 GLU A N 1
ATOM 611 C CA . GLU A 1 85 ? -16.416 5.478 42.393 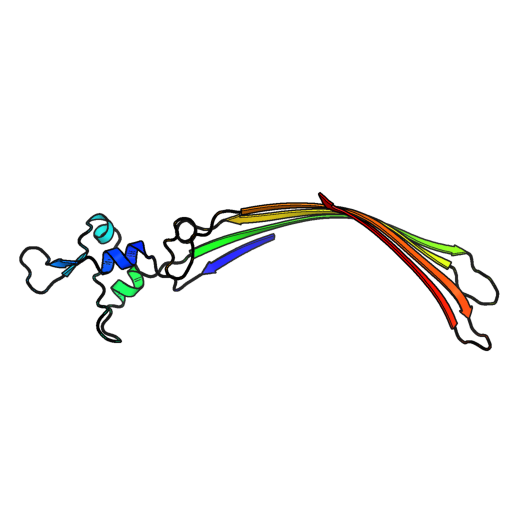1.00 95.31 85 GLU A CA 1
ATOM 612 C C . GLU A 1 85 ? -17.923 5.576 42.662 1.00 95.31 85 GLU A C 1
ATOM 614 O O . GLU A 1 85 ? -18.528 6.637 42.488 1.00 95.31 85 GLU A O 1
ATOM 619 N N . LEU A 1 86 ? -18.551 4.454 43.018 1.00 90.38 86 LEU A N 1
ATOM 620 C CA . LEU A 1 86 ? -19.993 4.378 43.274 1.00 90.38 86 LEU A CA 1
ATOM 621 C C . LEU A 1 86 ? -20.306 4.460 44.770 1.00 90.38 86 LEU A C 1
ATOM 623 O O . LEU A 1 86 ? -21.048 5.341 45.202 1.00 90.38 86 LEU A O 1
ATOM 627 N N . PHE A 1 87 ? -19.799 3.498 45.542 1.00 88.19 87 PHE A N 1
ATOM 628 C CA . PHE A 1 87 ? -20.021 3.361 46.982 1.00 88.19 87 PHE A CA 1
ATOM 629 C C . PHE A 1 87 ? -19.001 2.391 47.593 1.00 88.19 87 PHE A C 1
ATOM 631 O O . PHE A 1 87 ? -18.521 1.489 46.903 1.00 88.19 87 PHE A O 1
ATOM 638 N N . THR A 1 88 ? -18.743 2.517 48.898 1.00 84.94 88 THR A N 1
ATOM 639 C CA . THR A 1 88 ? -18.000 1.510 49.674 1.00 84.94 88 THR A CA 1
ATOM 640 C C . THR A 1 88 ? -18.914 0.344 50.054 1.00 84.94 88 THR A C 1
ATOM 642 O O . THR A 1 88 ? -20.077 0.538 50.429 1.00 84.94 88 THR A O 1
ATOM 645 N N . LEU A 1 89 ? -18.391 -0.882 49.997 1.00 81.81 89 LEU A N 1
ATOM 646 C CA . LEU A 1 89 ? -19.077 -2.071 50.517 1.00 81.81 89 LEU A CA 1
ATOM 647 C C . LEU A 1 89 ? -19.013 -2.175 52.053 1.00 81.81 89 LEU A C 1
ATOM 649 O O . LEU A 1 89 ? -19.690 -3.023 52.642 1.00 81.81 89 LEU A O 1
ATOM 653 N N . GLY A 1 90 ? -18.247 -1.297 52.710 1.00 73.12 90 GLY A N 1
ATOM 654 C CA . GLY A 1 90 ? -17.975 -1.360 54.141 1.00 73.12 90 GLY A CA 1
ATOM 655 C C . GLY A 1 90 ? -16.927 -2.423 54.487 1.00 73.12 90 GLY A C 1
ATOM 656 O O . GLY A 1 90 ? -16.204 -2.911 53.628 1.00 73.12 90 GLY A O 1
ATOM 657 N N . PHE A 1 91 ? -16.817 -2.771 55.774 1.00 70.25 91 PHE A N 1
ATOM 658 C CA . PHE A 1 91 ? -15.872 -3.785 56.282 1.00 70.25 91 PHE A CA 1
ATOM 659 C C . PHE A 1 91 ? -14.378 -3.508 56.019 1.00 70.25 91 PHE A C 1
ATOM 661 O O . PHE A 1 91 ? -13.572 -4.427 56.101 1.00 70.25 91 PHE A O 1
ATOM 668 N N . GLY A 1 92 ? -14.009 -2.249 55.761 1.00 68.94 92 GLY A N 1
ATOM 669 C CA . GLY A 1 92 ? -12.629 -1.848 55.474 1.00 68.94 92 GLY A CA 1
ATOM 670 C C . GLY A 1 92 ? -12.242 -1.917 53.997 1.00 68.94 92 GLY A C 1
ATOM 671 O O . GLY A 1 92 ? -11.116 -1.568 53.689 1.00 68.94 92 GLY A O 1
ATOM 672 N N . ALA A 1 93 ? -13.150 -2.326 53.103 1.00 81.00 93 ALA A N 1
ATOM 673 C CA . ALA A 1 93 ? -12.895 -2.372 51.666 1.00 81.00 93 ALA A CA 1
ATOM 674 C C . ALA A 1 93 ? -12.983 -0.987 50.997 1.00 81.00 93 ALA A C 1
ATOM 676 O O . ALA A 1 93 ? -13.804 -0.148 51.391 1.00 81.00 93 ALA A O 1
ATOM 677 N N . ASP A 1 94 ? -12.177 -0.799 49.950 1.00 85.62 94 ASP A N 1
ATOM 678 C CA . ASP A 1 94 ? -12.181 0.370 49.068 1.00 85.62 94 ASP A CA 1
ATOM 679 C C . ASP A 1 94 ? -13.538 0.607 48.365 1.00 85.62 94 ASP A C 1
ATOM 681 O O . ASP A 1 94 ? -14.478 -0.196 48.431 1.00 85.62 94 ASP A O 1
ATOM 685 N N . ASP A 1 95 ? -13.656 1.735 47.663 1.00 91.88 95 ASP A N 1
ATOM 686 C CA . ASP A 1 95 ? -14.846 2.050 46.876 1.00 91.88 95 ASP A CA 1
ATOM 687 C C . ASP A 1 95 ? -14.966 1.181 45.613 1.00 91.88 95 ASP A C 1
ATOM 689 O O . ASP A 1 95 ? -13.991 0.873 44.917 1.00 91.88 95 ASP A O 1
ATOM 693 N N . VAL A 1 96 ? -16.209 0.819 45.277 1.00 93.19 96 VAL A N 1
ATOM 694 C CA . VAL A 1 96 ? -16.539 0.137 44.022 1.00 93.19 96 VAL A CA 1
ATOM 695 C C . VAL A 1 96 ? -16.282 1.087 42.858 1.00 93.19 96 VAL A C 1
ATOM 697 O O . VAL A 1 96 ? -16.970 2.099 42.701 1.00 93.19 96 VAL A O 1
ATOM 700 N N . GLY A 1 97 ? -15.309 0.734 42.023 1.00 95.94 97 GLY A N 1
ATOM 701 C CA . GLY A 1 97 ? -14.932 1.496 40.841 1.00 95.94 97 GLY A CA 1
ATOM 702 C C . GLY A 1 97 ? -15.723 1.068 39.610 1.00 95.94 97 GLY A C 1
ATOM 703 O O . GLY A 1 97 ? -16.031 -0.112 39.435 1.00 95.94 97 GLY A O 1
ATOM 704 N N . PHE A 1 98 ? -16.014 2.014 38.723 1.00 97.31 98 PHE A N 1
ATOM 705 C CA . PHE A 1 98 ? -16.584 1.728 37.411 1.00 97.31 98 PHE A CA 1
ATOM 706 C C . PHE A 1 98 ? -15.971 2.611 36.325 1.00 97.31 98 PHE A C 1
ATOM 708 O O . PHE A 1 98 ? -15.550 3.744 36.577 1.00 97.31 98 PHE A O 1
ATOM 715 N N . ALA A 1 99 ? -16.004 2.117 35.093 1.00 97.81 99 ALA A N 1
ATOM 716 C CA . ALA A 1 99 ? -15.831 2.926 33.900 1.00 97.81 99 ALA A CA 1
ATOM 717 C C . ALA A 1 99 ? -16.811 2.469 32.819 1.00 97.81 99 ALA A C 1
ATOM 719 O O . ALA A 1 99 ? -17.098 1.285 32.678 1.00 97.81 99 ALA A O 1
ATOM 720 N N . PHE A 1 100 ? -17.343 3.412 32.054 1.00 97.81 100 PHE A N 1
ATOM 721 C CA . PHE A 1 100 ? -18.209 3.156 30.912 1.00 97.81 100 PHE A CA 1
ATOM 722 C C . PHE A 1 100 ? -17.847 4.111 29.785 1.00 97.81 100 PHE A C 1
ATOM 724 O O . PHE A 1 100 ? -17.523 5.275 30.023 1.00 97.81 100 PHE A O 1
ATOM 731 N N . GLY A 1 101 ? -17.931 3.652 28.546 1.00 98.06 101 GLY A N 1
ATOM 732 C CA . GLY A 1 101 ? -17.672 4.505 27.404 1.00 98.06 101 GLY A CA 1
ATOM 733 C C . GLY A 1 101 ? -18.245 3.987 26.102 1.00 98.06 101 GLY A C 1
ATOM 734 O O . GLY A 1 101 ? -18.730 2.861 25.991 1.00 98.06 101 GLY A O 1
ATOM 735 N N . ALA A 1 102 ? -18.185 4.863 25.110 1.00 98.25 102 ALA A N 1
ATOM 736 C CA . ALA A 1 102 ? -18.508 4.576 23.731 1.00 98.25 102 ALA A CA 1
ATOM 737 C C . ALA A 1 102 ? -17.377 5.071 22.824 1.00 98.25 102 ALA A C 1
ATOM 739 O O . ALA A 1 102 ? -16.765 6.112 23.078 1.00 98.25 102 ALA A O 1
ATOM 740 N N . GLU A 1 103 ? -17.116 4.327 21.757 1.00 98.00 103 GLU A N 1
ATOM 741 C CA . GLU A 1 103 ? -16.095 4.631 20.759 1.00 98.00 103 GLU A CA 1
ATOM 742 C C . GLU A 1 103 ? -16.715 4.570 19.359 1.00 98.00 103 GLU A C 1
ATOM 744 O O . GLU A 1 103 ? -17.461 3.650 19.025 1.00 98.00 103 GLU A O 1
ATOM 749 N N . TYR A 1 104 ? -16.416 5.572 18.534 1.00 98.06 104 TYR A N 1
ATOM 750 C CA . TYR A 1 104 ? -16.640 5.537 17.096 1.00 98.06 104 TYR A CA 1
ATOM 751 C C . TYR A 1 104 ? -15.299 5.634 16.387 1.00 98.06 104 TYR A C 1
ATOM 753 O O . TYR A 1 104 ? -14.593 6.639 16.509 1.00 98.06 104 TYR A O 1
ATOM 761 N N . ARG A 1 105 ? -14.985 4.612 15.593 1.00 97.69 105 ARG A N 1
ATOM 762 C CA . ARG A 1 105 ? -13.736 4.532 14.850 1.00 97.69 105 ARG A CA 1
ATOM 763 C C . ARG A 1 105 ? -14.003 4.238 13.386 1.00 97.69 105 ARG A C 1
ATOM 765 O O . ARG A 1 105 ? -14.558 3.199 13.059 1.00 97.69 105 ARG A O 1
ATOM 772 N N . LYS A 1 106 ? -13.548 5.115 12.496 1.00 97.25 106 LYS A N 1
ATOM 773 C CA . LYS A 1 106 ? -13.597 4.915 11.045 1.00 97.25 106 LYS A CA 1
ATOM 774 C C . LYS A 1 106 ? -12.194 4.790 10.482 1.00 97.25 106 LYS A C 1
ATOM 776 O O . LYS A 1 106 ? -11.353 5.653 10.740 1.00 97.25 106 LYS A O 1
ATOM 781 N N . MET A 1 107 ? -11.967 3.751 9.687 1.00 96.50 107 MET A N 1
ATOM 782 C CA . MET A 1 107 ? -10.707 3.518 8.995 1.00 96.50 107 MET A CA 1
ATOM 783 C C . MET A 1 107 ? -10.937 3.447 7.489 1.00 96.50 107 MET A C 1
ATOM 785 O O . MET A 1 107 ? -11.740 2.644 7.029 1.00 96.50 107 MET A O 1
ATOM 789 N N . ASN A 1 108 ? -10.199 4.248 6.722 1.00 96.88 108 ASN A N 1
ATOM 790 C CA . ASN A 1 108 ? -10.123 4.128 5.265 1.00 96.88 108 ASN A CA 1
ATOM 791 C C . ASN A 1 108 ? -8.682 3.819 4.857 1.00 96.88 108 ASN A C 1
ATOM 793 O O . ASN A 1 108 ? -7.736 4.305 5.480 1.00 96.88 108 ASN A O 1
ATOM 797 N N . SER A 1 109 ? -8.499 3.063 3.783 1.00 96.62 109 SER A N 1
ATOM 798 C CA . SER A 1 109 ? -7.193 2.811 3.191 1.00 96.62 109 SER A CA 1
ATOM 799 C C . SER A 1 109 ? -7.272 2.717 1.671 1.00 96.62 109 SER A C 1
ATOM 801 O O . SER A 1 109 ? -8.273 2.261 1.114 1.00 96.62 109 SER A O 1
ATOM 803 N N . ALA A 1 110 ? -6.209 3.156 1.000 1.00 96.88 110 ALA A N 1
ATOM 804 C CA . ALA A 1 110 ? -6.035 2.980 -0.433 1.00 96.88 110 ALA A CA 1
ATOM 805 C C . ALA A 1 110 ? -4.610 2.544 -0.769 1.00 96.88 110 ALA A C 1
ATOM 807 O O . ALA A 1 110 ? -3.645 3.034 -0.185 1.00 96.88 110 ALA A O 1
ATOM 808 N N . PHE A 1 111 ? -4.491 1.676 -1.766 1.00 96.75 111 PHE A N 1
ATOM 809 C CA . PHE A 1 111 ? -3.256 1.346 -2.458 1.00 96.75 111 PHE A CA 1
ATOM 810 C C . PHE A 1 111 ? -3.330 1.887 -3.885 1.00 96.75 111 PHE A C 1
ATOM 812 O O . PHE A 1 111 ? -4.234 1.552 -4.652 1.00 96.75 111 PHE A O 1
ATOM 819 N N . ILE A 1 112 ? -2.370 2.735 -4.234 1.00 96.75 112 ILE A N 1
ATOM 820 C CA . ILE A 1 112 ? -2.263 3.410 -5.522 1.00 96.75 112 ILE A CA 1
ATOM 821 C C . ILE A 1 112 ? -0.925 2.980 -6.136 1.00 96.75 112 ILE A C 1
ATOM 823 O O . ILE A 1 112 ? 0.118 3.551 -5.795 1.00 96.75 112 ILE A O 1
ATOM 827 N N . PRO A 1 113 ? -0.922 1.942 -6.987 1.00 96.50 113 PRO A N 1
ATOM 828 C CA . PRO A 1 113 ? 0.278 1.518 -7.689 1.00 96.50 113 PRO A CA 1
ATOM 829 C C . PRO A 1 113 ? 0.667 2.542 -8.759 1.00 96.50 113 PRO A C 1
ATOM 831 O O . PRO A 1 113 ? -0.200 3.217 -9.321 1.00 96.50 113 PRO A O 1
ATOM 834 N N . ASP A 1 114 ? 1.958 2.652 -9.073 1.00 95.69 114 ASP A N 1
ATOM 835 C CA . ASP A 1 114 ? 2.362 3.428 -10.247 1.00 95.69 114 ASP A CA 1
ATOM 836 C C . ASP A 1 114 ? 2.041 2.711 -11.559 1.00 95.69 114 ASP A C 1
ATOM 838 O O . ASP A 1 114 ? 1.575 1.574 -11.605 1.00 95.69 114 ASP A O 1
ATOM 842 N N . THR A 1 115 ? 2.327 3.394 -12.664 1.00 94.69 115 THR A N 1
ATOM 843 C CA . THR A 1 115 ? 2.098 2.869 -14.008 1.00 94.69 115 THR A CA 1
ATOM 844 C C . THR A 1 115 ? 2.923 1.619 -14.314 1.00 94.69 115 THR A C 1
ATOM 846 O O . THR A 1 115 ? 2.433 0.756 -15.043 1.00 94.69 115 THR A O 1
ATOM 849 N N . PHE A 1 116 ? 4.127 1.466 -13.751 1.00 95.25 116 PHE A N 1
ATOM 850 C CA . PHE A 1 116 ? 4.958 0.282 -13.975 1.00 95.25 116 PHE A CA 1
ATOM 851 C C . PHE A 1 116 ? 4.359 -0.950 -13.298 1.00 95.25 116 PHE A C 1
ATOM 853 O O . PHE A 1 116 ? 4.215 -1.991 -13.940 1.00 95.25 116 PHE A O 1
ATOM 860 N N . LEU A 1 117 ? 3.972 -0.844 -12.025 1.00 95.81 117 LEU A N 1
ATOM 861 C CA . LEU A 1 117 ? 3.353 -1.952 -11.310 1.00 95.81 117 LEU A CA 1
ATOM 862 C C . LEU A 1 117 ? 1.928 -2.209 -11.815 1.00 95.81 117 LEU A C 1
ATOM 864 O O . LEU A 1 117 ? 1.557 -3.366 -11.987 1.00 95.81 117 LEU A O 1
ATOM 868 N N . ALA A 1 118 ? 1.147 -1.169 -12.119 1.00 95.75 118 ALA A N 1
ATOM 869 C CA . ALA A 1 118 ? -0.230 -1.316 -12.596 1.00 95.75 118 ALA A CA 1
ATOM 870 C C . ALA A 1 118 ? -0.338 -1.986 -13.969 1.00 95.75 118 ALA A C 1
ATOM 872 O O . ALA A 1 118 ? -1.261 -2.760 -14.212 1.00 95.75 118 ALA A O 1
ATOM 873 N N . SER A 1 119 ? 0.617 -1.724 -14.862 1.00 95.06 119 SER A N 1
ATOM 874 C CA . SER A 1 119 ? 0.671 -2.372 -16.178 1.00 95.06 119 SER A CA 1
ATOM 875 C C . SER A 1 119 ? 1.285 -3.778 -16.151 1.00 95.06 119 SER A C 1
ATOM 877 O O . SER A 1 119 ? 1.232 -4.478 -17.161 1.00 95.06 119 SER A O 1
ATOM 879 N N . GLY A 1 120 ? 1.863 -4.205 -15.020 1.00 94.94 120 GLY A N 1
ATOM 880 C CA . GLY A 1 120 ? 2.633 -5.450 -14.931 1.00 94.94 120 GLY A CA 1
ATOM 881 C C . GLY A 1 120 ? 3.988 -5.378 -15.640 1.00 94.94 120 GLY A C 1
ATOM 882 O O . GLY A 1 120 ? 4.537 -6.406 -16.034 1.00 94.94 120 GLY A O 1
ATOM 883 N N . ASP A 1 121 ? 4.526 -4.171 -15.834 1.00 96.31 121 ASP A N 1
ATOM 884 C CA . ASP A 1 121 ? 5.813 -3.966 -16.494 1.00 96.31 121 ASP A CA 1
ATOM 885 C C . ASP A 1 121 ? 6.998 -4.252 -15.562 1.00 96.31 121 ASP A C 1
ATOM 887 O O . ASP A 1 121 ? 8.114 -4.439 -16.027 1.00 96.31 121 ASP A O 1
ATOM 891 N N . VAL A 1 122 ? 6.795 -4.334 -14.247 1.00 96.25 122 VAL A N 1
ATOM 892 C CA . VAL A 1 122 ? 7.864 -4.709 -13.310 1.00 96.25 122 VAL A CA 1
ATOM 893 C C . VAL A 1 122 ? 8.137 -6.216 -13.391 1.00 96.25 122 VAL A C 1
ATOM 895 O O . VAL A 1 122 ? 7.325 -7.031 -12.956 1.00 96.25 122 VAL A O 1
ATOM 898 N N . LEU A 1 123 ? 9.304 -6.614 -13.908 1.00 93.75 123 LEU A N 1
ATOM 899 C CA . LEU A 1 123 ? 9.710 -8.022 -13.934 1.00 93.75 123 LEU A CA 1
ATOM 900 C C . LEU A 1 123 ? 9.826 -8.602 -12.519 1.00 93.75 123 LEU A C 1
ATOM 902 O O . LEU A 1 123 ? 10.401 -7.985 -11.627 1.00 93.75 123 LEU A O 1
ATOM 906 N N . GLY A 1 124 ? 9.318 -9.824 -12.341 1.00 91.62 124 GLY A N 1
ATOM 907 C CA . GLY A 1 124 ? 9.305 -10.519 -11.049 1.00 91.62 124 GLY A CA 1
ATOM 908 C C . GLY A 1 124 ? 8.105 -10.177 -10.160 1.00 91.62 124 GLY A C 1
ATOM 909 O O . GLY A 1 124 ? 7.947 -10.795 -9.111 1.00 91.62 124 GLY A O 1
ATOM 910 N N . PHE A 1 125 ? 7.239 -9.255 -10.591 1.00 91.31 125 PHE A N 1
ATOM 911 C CA . PHE A 1 125 ? 6.013 -8.882 -9.892 1.00 91.31 125 PHE A CA 1
ATOM 912 C C . PHE A 1 125 ? 4.793 -9.105 -10.788 1.00 91.31 125 PHE A C 1
ATOM 914 O O . PHE A 1 125 ? 4.857 -8.969 -12.009 1.00 91.31 125 PHE A O 1
ATOM 921 N N . ASN A 1 126 ? 3.661 -9.435 -10.169 1.00 92.38 126 ASN A N 1
ATOM 922 C CA . ASN A 1 126 ? 2.372 -9.385 -10.851 1.00 92.38 126 ASN A CA 1
ATOM 923 C C . ASN A 1 126 ? 1.894 -7.936 -10.952 1.00 92.38 126 ASN A C 1
ATOM 925 O O . ASN A 1 126 ? 2.272 -7.095 -10.134 1.00 92.38 126 ASN A O 1
ATOM 929 N N . ALA A 1 127 ? 1.019 -7.668 -11.923 1.00 93.75 127 ALA A N 1
ATOM 930 C CA . ALA A 1 127 ? 0.372 -6.371 -12.024 1.00 93.75 127 ALA A CA 1
ATOM 931 C C . ALA A 1 127 ? -0.402 -6.057 -10.732 1.00 93.75 127 ALA A C 1
ATOM 933 O O . ALA A 1 127 ? -1.223 -6.859 -10.281 1.00 93.75 127 ALA A O 1
ATOM 934 N N . GLY A 1 128 ? -0.127 -4.900 -10.135 1.00 92.75 128 GLY A N 1
ATOM 935 C CA . GLY A 1 128 ? -0.837 -4.417 -8.955 1.00 92.75 128 GLY A CA 1
ATOM 936 C C . GLY A 1 128 ? -2.029 -3.571 -9.373 1.00 92.75 128 GLY A C 1
ATOM 937 O O . GLY A 1 128 ? -1.853 -2.561 -10.041 1.00 92.75 128 GLY A O 1
ATOM 938 N N . LEU A 1 129 ? -3.241 -3.950 -8.980 1.00 94.06 129 LEU A N 1
ATOM 939 C CA . LEU A 1 129 ? -4.421 -3.121 -9.224 1.00 94.06 129 LEU A CA 1
ATOM 940 C C . LEU A 1 129 ? -4.631 -2.140 -8.066 1.00 94.06 129 LEU A C 1
ATOM 942 O O . LEU A 1 129 ? -4.345 -2.495 -6.920 1.00 94.06 129 LEU A O 1
ATOM 946 N N . PRO A 1 130 ? -5.129 -0.920 -8.339 1.00 95.00 130 PRO A N 1
ATOM 947 C CA . PRO A 1 130 ? -5.508 -0.006 -7.277 1.00 95.00 130 PRO A CA 1
ATOM 948 C C . PRO A 1 130 ? -6.611 -0.641 -6.433 1.00 95.00 130 PRO A C 1
ATOM 950 O O . PRO A 1 130 ? -7.577 -1.192 -6.965 1.00 95.00 130 PRO A O 1
ATOM 953 N N . THR A 1 131 ? -6.475 -0.550 -5.117 1.00 96.12 131 THR A N 1
ATOM 954 C CA . THR A 1 131 ? -7.480 -1.046 -4.177 1.00 96.12 131 THR A CA 1
ATOM 955 C C . THR A 1 131 ? -7.813 0.029 -3.166 1.00 96.12 131 THR A C 1
ATOM 957 O O . THR A 1 131 ? -6.964 0.818 -2.756 1.00 96.12 131 THR A O 1
ATOM 960 N N . THR A 1 132 ? -9.076 0.077 -2.774 1.00 96.88 132 THR A N 1
ATOM 961 C CA . THR A 1 132 ? -9.560 0.954 -1.716 1.00 96.88 132 THR A CA 1
ATOM 962 C C . THR A 1 132 ? -10.483 0.156 -0.817 1.00 96.88 132 THR A C 1
ATOM 964 O O . THR A 1 132 ? -11.126 -0.802 -1.249 1.00 96.88 132 THR A O 1
ATOM 967 N N . GLY A 1 133 ? -10.526 0.528 0.450 1.00 96.19 133 GLY A N 1
ATOM 968 C CA . GLY A 1 133 ? -11.383 -0.125 1.420 1.00 96.19 133 GLY A CA 1
ATOM 969 C C . GLY A 1 133 ? -11.519 0.720 2.665 1.00 96.19 133 GLY A C 1
ATOM 970 O O . GLY A 1 133 ? -10.689 1.580 2.957 1.00 96.19 133 GLY A O 1
ATOM 971 N N . GLY A 1 134 ? -12.580 0.473 3.406 1.00 96.12 134 GLY A N 1
ATOM 972 C CA . GLY A 1 134 ? -12.778 1.091 4.696 1.00 96.12 134 GLY A CA 1
ATOM 973 C C . GLY A 1 134 ? -13.836 0.345 5.475 1.00 96.12 134 GLY A C 1
ATOM 974 O O . GLY A 1 134 ? -14.582 -0.445 4.903 1.00 96.12 134 GLY A O 1
ATOM 975 N N . TYR A 1 135 ? -13.848 0.598 6.772 1.00 96.19 135 TYR A N 1
ATOM 976 C CA . TYR A 1 135 ? -14.869 0.120 7.685 1.00 96.19 135 TYR A CA 1
ATOM 977 C C . TYR A 1 135 ? -15.060 1.147 8.796 1.00 96.19 135 TYR A C 1
ATOM 979 O O . TYR A 1 135 ? -14.159 1.947 9.096 1.00 96.19 135 TYR A O 1
ATOM 987 N N . ASP A 1 136 ? -16.228 1.121 9.416 1.00 96.50 136 ASP A N 1
ATOM 988 C CA . ASP A 1 136 ? -16.463 1.815 10.670 1.00 96.50 136 ASP A CA 1
ATOM 989 C C . ASP A 1 136 ? -16.863 0.852 11.781 1.00 96.50 136 ASP A C 1
ATOM 991 O O . ASP A 1 136 ? -17.383 -0.236 11.550 1.00 96.50 136 ASP A O 1
ATOM 995 N N . VAL A 1 137 ? -16.517 1.248 13.001 1.00 97.69 137 VAL A N 1
ATOM 996 C CA . VAL A 1 137 ? -16.767 0.494 14.219 1.00 97.69 137 VAL A CA 1
ATOM 997 C C . VAL A 1 137 ? -17.452 1.412 15.207 1.00 97.69 137 VAL A C 1
ATOM 999 O O . VAL A 1 137 ? -16.970 2.516 15.483 1.00 97.69 137 VAL A O 1
ATOM 1002 N N . LYS A 1 138 ? -18.565 0.940 15.757 1.00 98.25 138 LYS A N 1
ATOM 1003 C CA . LYS A 1 138 ? -19.228 1.549 16.908 1.00 98.25 138 LYS A CA 1
ATOM 1004 C C . LYS A 1 138 ? -19.106 0.592 18.071 1.00 98.25 138 LYS A C 1
ATOM 1006 O O . LYS A 1 138 ? -19.501 -0.567 17.964 1.00 98.25 138 LYS A O 1
ATOM 1011 N N . GLU A 1 139 ? -18.562 1.076 19.173 1.00 98.12 139 GLU A N 1
ATOM 1012 C CA . GLU A 1 139 ? -18.317 0.261 20.350 1.00 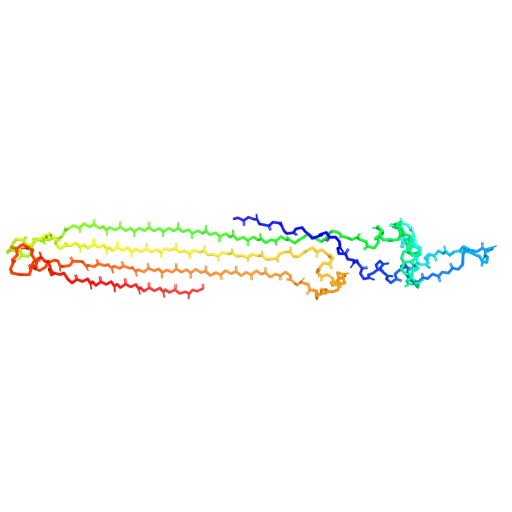98.12 139 GLU A CA 1
ATOM 1013 C C . GLU A 1 139 ? -18.942 0.898 21.583 1.00 98.12 139 GLU A C 1
ATOM 1015 O O . GLU A 1 139 ? -18.936 2.118 21.742 1.00 98.12 139 GLU A O 1
ATOM 1020 N N . VAL A 1 140 ? -19.450 0.054 22.473 1.00 98.19 140 VAL A N 1
ATOM 1021 C CA . VAL A 1 140 ? -19.758 0.414 23.857 1.00 98.19 140 VAL A CA 1
ATOM 1022 C C . VAL A 1 140 ? -18.983 -0.520 24.770 1.00 98.19 140 VAL A C 1
ATOM 1024 O O . VAL A 1 140 ? -18.872 -1.718 24.499 1.00 98.19 140 VAL A O 1
ATOM 1027 N N . PHE A 1 141 ? -18.419 0.017 25.842 1.00 98.19 141 PHE A N 1
ATOM 1028 C CA . PHE A 1 141 ? -17.627 -0.748 26.792 1.00 98.19 141 PHE A CA 1
ATOM 1029 C C . PHE A 1 141 ? -17.913 -0.308 28.218 1.00 98.19 141 PHE A C 1
ATOM 1031 O O . PHE A 1 141 ? -18.280 0.838 28.470 1.00 98.19 141 PHE A O 1
ATOM 1038 N N . GLY A 1 142 ? -17.724 -1.222 29.158 1.00 98.06 142 GLY A N 1
ATOM 1039 C CA . GLY A 1 142 ? -17.782 -0.906 30.570 1.00 98.06 142 GLY A CA 1
ATOM 1040 C C . GLY A 1 142 ? -17.047 -1.926 31.418 1.00 98.06 142 GLY A C 1
ATOM 1041 O O . GLY A 1 142 ? -16.946 -3.096 31.055 1.00 98.06 142 GLY A O 1
ATOM 1042 N N . GLU A 1 143 ? -16.547 -1.468 32.552 1.00 97.81 143 GLU A N 1
ATOM 1043 C CA . GLU A 1 143 ? -15.868 -2.272 33.554 1.00 97.81 143 GLU A CA 1
ATOM 1044 C C . GLU A 1 143 ? -16.298 -1.858 34.959 1.00 97.81 143 GLU A C 1
ATOM 1046 O O . GLU A 1 143 ? -16.687 -0.715 35.207 1.00 97.81 143 GLU A O 1
ATOM 1051 N N . VAL A 1 144 ? -16.257 -2.822 35.870 1.00 96.94 144 VAL A N 1
ATOM 1052 C CA . VAL A 1 144 ? -16.557 -2.657 37.285 1.00 96.94 144 VAL A CA 1
ATOM 1053 C C . VAL A 1 144 ? -15.530 -3.427 38.104 1.00 96.94 144 VAL A C 1
ATOM 1055 O O . VAL A 1 144 ? -15.186 -4.568 37.784 1.00 96.94 144 VAL A O 1
ATOM 1058 N N . ARG A 1 145 ? -15.070 -2.792 39.175 1.00 95.62 145 ARG A N 1
ATOM 1059 C CA . ARG A 1 145 ? -14.140 -3.335 40.158 1.00 95.62 145 ARG A CA 1
ATOM 1060 C C . ARG A 1 145 ? -14.804 -3.290 41.523 1.00 95.62 145 ARG A C 1
ATOM 1062 O O . ARG A 1 145 ? -15.221 -2.226 41.973 1.00 95.62 145 ARG A O 1
ATOM 1069 N N . VAL A 1 146 ? -14.909 -4.441 42.171 1.00 94.06 146 VAL A N 1
ATOM 1070 C CA . VAL A 1 146 ? -15.611 -4.625 43.441 1.00 94.06 146 VAL A CA 1
ATOM 1071 C C . VAL A 1 146 ? -14.634 -5.190 44.479 1.00 94.06 146 VAL A C 1
ATOM 1073 O O . VAL A 1 146 ? -14.447 -6.410 44.531 1.00 94.06 146 VAL A O 1
ATOM 1076 N N . PRO A 1 147 ? -14.000 -4.338 45.301 1.00 90.81 147 PRO A N 1
ATOM 1077 C CA . PRO A 1 147 ? -13.189 -4.780 46.434 1.00 90.81 147 PRO A CA 1
ATOM 1078 C C . PRO A 1 147 ? -14.104 -5.261 47.575 1.00 90.81 147 PRO A C 1
ATOM 1080 O O . PRO A 1 147 ? -15.025 -4.562 47.983 1.00 90.81 147 PRO A O 1
ATOM 1083 N N . VAL A 1 148 ? -13.904 -6.485 48.067 1.00 86.88 148 VAL A N 1
ATOM 1084 C CA . VAL A 1 148 ? -14.793 -7.146 49.049 1.00 86.88 148 VAL A CA 1
ATOM 1085 C C . VAL A 1 148 ? -14.163 -7.244 50.435 1.00 86.88 148 VAL A C 1
ATOM 1087 O O . VAL A 1 148 ? -14.867 -7.142 51.436 1.00 86.88 148 VAL A O 1
ATOM 1090 N N . ILE A 1 149 ? -12.853 -7.480 50.507 1.00 84.25 149 ILE A N 1
ATOM 1091 C CA . ILE A 1 149 ? -12.103 -7.549 51.765 1.00 84.25 149 ILE A CA 1
ATOM 1092 C C . ILE A 1 149 ? -10.807 -6.796 51.561 1.00 84.25 149 ILE A C 1
ATOM 1094 O O . ILE A 1 149 ? -10.097 -7.087 50.600 1.00 84.25 149 ILE A O 1
ATOM 1098 N N . GLU A 1 150 ? -10.479 -5.933 52.513 1.00 74.94 150 GLU A N 1
ATOM 1099 C CA . GLU A 1 150 ? -9.137 -5.401 52.703 1.00 74.94 150 GLU A CA 1
ATOM 1100 C C . GLU A 1 150 ? -8.762 -5.507 54.184 1.00 74.94 150 GLU A C 1
ATOM 1102 O O . GLU A 1 150 ? -9.618 -5.406 55.064 1.00 74.94 150 GLU A O 1
ATOM 1107 N N . ASP A 1 151 ? -7.491 -5.808 54.451 1.00 69.94 151 ASP A N 1
ATOM 1108 C CA . ASP A 1 151 ? -6.898 -5.843 55.794 1.00 69.94 151 ASP A CA 1
ATOM 1109 C C . ASP A 1 151 ? -7.613 -6.748 56.829 1.00 69.94 151 ASP A C 1
ATOM 1111 O O . ASP A 1 151 ? -7.781 -6.402 58.002 1.00 69.94 151 ASP A O 1
ATOM 1115 N N . GLY A 1 152 ? -7.983 -7.968 56.406 1.00 71.94 152 GLY A N 1
ATOM 1116 C CA . GLY A 1 152 ? -8.495 -9.054 57.260 1.00 71.94 152 GLY A CA 1
ATOM 1117 C C . GLY A 1 152 ? -7.556 -10.274 57.358 1.00 71.94 152 GLY A C 1
ATOM 1118 O O . GLY A 1 152 ? -6.351 -10.179 57.153 1.00 71.94 152 GLY A O 1
ATOM 1119 N N . ILE A 1 153 ? -8.101 -11.472 57.641 1.00 77.69 153 ILE A N 1
ATOM 1120 C CA . ILE A 1 153 ? -7.340 -12.750 57.545 1.00 77.69 153 ILE A CA 1
ATOM 1121 C C . ILE A 1 153 ? -6.872 -12.999 56.097 1.00 77.69 153 ILE A C 1
ATOM 1123 O O . ILE A 1 153 ? -5.839 -13.622 55.859 1.00 77.69 153 ILE A O 1
ATOM 1127 N N . VAL A 1 154 ? -7.645 -12.495 55.133 1.00 79.56 154 VAL A N 1
ATOM 1128 C CA . VAL A 1 154 ? -7.277 -12.373 53.722 1.00 79.56 154 VAL A CA 1
ATOM 1129 C C . VAL A 1 154 ? -6.890 -10.916 53.480 1.00 79.56 154 VAL A C 1
ATOM 1131 O O . VAL A 1 154 ? -7.645 -10.022 53.853 1.00 79.56 154 VAL A O 1
ATOM 1134 N N . HIS A 1 155 ? -5.721 -10.690 52.875 1.00 80.81 155 HIS A N 1
ATOM 1135 C CA . HIS A 1 155 ? -5.148 -9.347 52.747 1.00 80.81 155 HIS A CA 1
ATOM 1136 C C . HIS A 1 155 ? -5.925 -8.458 51.765 1.00 80.81 155 HIS A C 1
ATOM 1138 O O . HIS A 1 155 ? -6.130 -7.286 52.051 1.00 80.81 155 HIS A O 1
ATOM 1144 N N . ALA A 1 156 ? -6.376 -9.029 50.643 1.00 83.69 156 ALA A N 1
ATOM 1145 C CA . ALA A 1 156 ? -7.257 -8.379 49.680 1.00 83.69 156 ALA A CA 1
ATOM 1146 C C . ALA A 1 156 ? -8.074 -9.430 48.911 1.00 83.69 156 ALA A C 1
ATOM 1148 O O . ALA A 1 156 ? -7.534 -10.463 48.502 1.00 83.69 156 ALA A O 1
ATOM 1149 N N . LEU A 1 157 ? -9.365 -9.174 48.703 1.00 87.75 157 LEU A N 1
ATOM 1150 C CA . LEU A 1 157 ? -10.230 -9.955 47.817 1.00 87.75 157 LEU A CA 1
ATOM 1151 C C . LEU A 1 157 ? -11.033 -8.999 46.938 1.00 87.75 157 LEU A C 1
ATOM 1153 O O . LEU A 1 157 ? -11.800 -8.195 47.458 1.00 87.75 157 LEU A O 1
ATOM 1157 N N . GLU A 1 158 ? -10.902 -9.131 45.621 1.00 90.06 158 GLU A N 1
ATOM 1158 C CA . GLU A 1 158 ? -11.544 -8.255 44.640 1.00 90.06 158 GLU A CA 1
ATOM 1159 C C . GLU A 1 158 ? -12.186 -9.063 43.508 1.00 90.06 158 GLU A C 1
ATOM 1161 O O . GLU A 1 158 ? -11.634 -10.067 43.047 1.00 90.06 158 GLU A O 1
ATOM 1166 N N . PHE A 1 159 ? -13.340 -8.593 43.032 1.00 93.62 159 PHE A N 1
ATOM 1167 C CA . PHE A 1 159 ? -13.967 -9.061 41.801 1.00 93.62 159 PHE A CA 1
ATOM 1168 C C . PHE A 1 159 ? -13.900 -7.995 40.715 1.00 93.62 159 PHE A C 1
ATOM 1170 O O . PHE A 1 159 ? -14.233 -6.837 40.945 1.00 93.62 159 PHE A O 1
ATOM 1177 N N . ASN A 1 160 ? -13.547 -8.417 39.505 1.00 95.81 160 ASN A N 1
ATOM 1178 C CA . ASN A 1 160 ? -13.515 -7.562 38.328 1.00 95.81 160 ASN A CA 1
ATOM 1179 C C . ASN A 1 160 ? -14.457 -8.107 37.260 1.00 95.81 160 ASN A C 1
ATOM 1181 O O . ASN A 1 160 ? -14.516 -9.317 37.031 1.00 95.81 160 ASN A O 1
ATOM 1185 N N . GLY A 1 161 ? -15.166 -7.208 36.588 1.00 97.25 161 GLY A N 1
ATOM 1186 C CA . GLY A 1 161 ? -16.008 -7.525 35.445 1.00 97.25 161 GLY A CA 1
ATOM 1187 C C . GLY A 1 161 ? -15.826 -6.483 34.356 1.00 97.25 161 GLY A C 1
ATOM 1188 O O . GLY A 1 161 ? -15.808 -5.294 34.643 1.00 97.25 161 GLY A O 1
ATOM 1189 N N . ALA A 1 162 ? -15.715 -6.922 33.107 1.00 97.38 162 ALA A N 1
ATOM 1190 C CA . ALA A 1 162 ? -15.644 -6.033 31.957 1.00 97.38 162 ALA A CA 1
ATOM 1191 C C . ALA A 1 162 ? -16.483 -6.582 30.803 1.00 97.38 162 ALA A C 1
ATOM 1193 O O . ALA A 1 162 ? -16.628 -7.794 30.632 1.00 97.38 162 ALA A O 1
ATOM 1194 N N . PHE A 1 163 ? -17.029 -5.675 30.007 1.00 97.56 163 PHE A N 1
ATOM 1195 C CA . PHE A 1 163 ? -17.845 -5.964 28.843 1.00 97.56 163 PHE A CA 1
ATOM 1196 C C . PHE A 1 163 ? -17.516 -4.980 27.721 1.00 97.56 163 PHE A C 1
ATOM 1198 O O . PHE A 1 163 ? -17.329 -3.787 27.957 1.00 97.56 163 PHE A O 1
ATOM 1205 N N . ARG A 1 164 ? -17.477 -5.478 26.483 1.00 98.06 164 ARG A N 1
ATOM 1206 C CA . ARG A 1 164 ? -17.3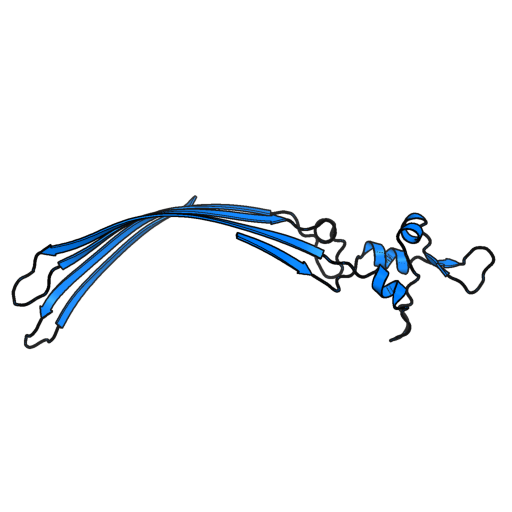42 -4.667 25.271 1.00 98.06 164 ARG A CA 1
ATOM 1207 C C . ARG A 1 164 ? -18.207 -5.263 24.172 1.00 98.06 164 ARG A C 1
ATOM 1209 O O . ARG A 1 164 ? -18.160 -6.470 23.942 1.00 98.06 164 ARG A O 1
ATOM 1216 N N . PHE A 1 165 ? -18.964 -4.413 23.493 1.00 97.94 165 PHE A N 1
ATOM 1217 C CA . PHE A 1 165 ? -19.726 -4.763 22.303 1.00 97.94 165 PHE A CA 1
ATOM 1218 C C . PHE A 1 165 ? -19.286 -3.873 21.149 1.00 97.94 165 PHE A C 1
ATOM 1220 O O . PHE A 1 165 ? -19.209 -2.657 21.320 1.00 97.94 165 PHE A O 1
ATOM 1227 N N . SER A 1 166 ? -19.023 -4.482 19.995 1.00 97.88 166 SER A N 1
ATOM 1228 C CA . SER A 1 166 ? -18.504 -3.805 18.807 1.00 97.88 166 SER A CA 1
ATOM 1229 C C . SER A 1 166 ? -19.323 -4.217 17.587 1.00 97.88 166 SER A C 1
ATOM 1231 O O . SER A 1 166 ? -19.438 -5.408 17.297 1.00 97.88 166 SER A O 1
ATOM 1233 N N . ASP A 1 167 ? -19.862 -3.233 16.875 1.00 97.56 167 ASP A N 1
ATOM 1234 C CA . ASP A 1 167 ? -20.563 -3.403 15.603 1.00 97.56 167 ASP A CA 1
ATOM 1235 C C . ASP A 1 167 ? -19.681 -2.879 14.466 1.00 97.56 167 ASP A C 1
ATOM 1237 O O . ASP A 1 167 ? -19.142 -1.775 14.572 1.00 97.56 167 ASP A O 1
ATOM 1241 N N . TYR A 1 168 ? -19.507 -3.688 13.418 1.00 95.81 168 TYR A N 1
ATOM 1242 C CA . TYR A 1 168 ? -18.632 -3.405 12.277 1.00 95.81 168 TYR A CA 1
ATOM 1243 C C . TYR A 1 168 ? -19.463 -3.293 10.997 1.00 95.81 168 TYR A C 1
ATOM 1245 O O . TYR A 1 168 ? -20.269 -4.185 10.718 1.00 95.81 168 TYR A O 1
ATOM 1253 N N . SER A 1 169 ? -19.205 -2.261 10.189 1.00 85.56 169 SER A N 1
ATOM 1254 C CA . SER A 1 169 ? -19.793 -2.092 8.852 1.00 85.56 169 SER A CA 1
ATOM 1255 C C . SER A 1 169 ? -18.799 -1.654 7.791 1.00 85.56 169 SER A C 1
ATOM 1257 O O . SER A 1 169 ? -17.819 -0.957 8.143 1.00 85.56 169 SER A O 1
#